Protein AF-A0A914CFG3-F1 (afdb_monomer)

pLDDT: mean 75.14, std 11.41, range [37.56, 88.69]

Organism: NCBI:txid290746

Foldseek 3Di:
DVVLVVVLVVVLVVLCCVQAVVLVVQCVVCVVVVPDDDSNVVSVVSNVVSVVVSVVVSVVSCCVSPPVVVVVVVVVVVVVVVVVVVVVVVVVVVVPPPDD

Sequence (100 aa):
MQSKVFVTVSIALFSMTIFYALPAILQLLVYYFHVDGWLATTAFMLIQYGAEFNGILNALIYLFKHQEFRESSKHLVLKLTRKVAHFNSNHKISNHVYVY

Solvent-accessible surface area (backbone atoms only — not comparable to full-atom values): 5473 Å² total; per-residue (Å²): 117,69,70,63,56,51,53,51,51,52,51,51,55,52,45,47,44,61,26,48,50,49,26,51,52,48,41,51,48,30,61,73,69,67,46,76,60,71,65,40,55,47,27,52,48,43,38,62,51,24,51,55,49,47,56,54,50,47,54,48,52,47,47,73,71,33,68,70,56,35,55,52,48,52,55,52,50,53,52,49,52,51,51,50,50,52,50,52,53,56,54,56,57,66,74,70,76,80,80,130

Radius of gyration: 22.67 Å; Cα contacts (8 Å, |Δi|>4): 42; chains: 1; bounding box: 60×51×43 Å

Structure (mmCIF, N/CA/C/O backbone):
data_AF-A0A914CFG3-F1
#
_entry.id   AF-A0A914CFG3-F1
#
loop_
_atom_site.group_PDB
_atom_site.id
_atom_site.type_symbol
_atom_site.label_atom_id
_atom_site.label_alt_id
_atom_site.label_comp_id
_atom_site.label_asym_id
_atom_site.label_entity_id
_atom_site.label_seq_id
_atom_site.pdbx_PDB_ins_code
_atom_site.Cartn_x
_atom_site.Cartn_y
_atom_site.Cartn_z
_atom_site.occupancy
_atom_site.B_iso_or_equiv
_atom_site.auth_seq_id
_atom_site.auth_comp_id
_atom_site.auth_asym_id
_atom_site.auth_atom_id
_atom_site.pdbx_PDB_model_num
ATOM 1 N N . MET A 1 1 ? -0.075 19.023 19.009 1.00 54.31 1 MET A N 1
ATOM 2 C CA . MET A 1 1 ? -0.882 18.294 17.994 1.00 54.31 1 MET A CA 1
ATOM 3 C C . MET A 1 1 ? -0.315 18.382 16.572 1.00 54.31 1 MET A C 1
ATOM 5 O O . MET A 1 1 ? -0.313 17.355 15.906 1.00 54.31 1 MET A O 1
ATOM 9 N N . GLN A 1 2 ? 0.230 19.521 16.117 1.00 59.88 2 GLN A N 1
ATOM 10 C CA . GLN A 1 2 ? 0.751 19.705 14.743 1.00 59.88 2 GLN A CA 1
ATOM 11 C C . GLN A 1 2 ? 1.833 18.693 14.300 1.00 59.88 2 GLN A C 1
ATOM 13 O O . GLN A 1 2 ? 1.808 18.230 13.164 1.00 59.88 2 GLN A O 1
ATOM 18 N N . SER A 1 3 ? 2.728 18.273 15.202 1.00 73.19 3 SER A N 1
ATOM 19 C CA . SER A 1 3 ? 3.817 17.335 14.872 1.00 73.19 3 SER A CA 1
ATOM 20 C C . SER A 1 3 ? 3.328 15.958 14.384 1.00 73.19 3 SER A C 1
ATOM 22 O O . SER A 1 3 ? 3.876 15.415 13.431 1.00 73.19 3 SER A O 1
ATOM 24 N N . LYS A 1 4 ? 2.253 15.397 14.960 1.00 71.94 4 LYS A N 1
ATOM 25 C CA . LYS A 1 4 ? 1.768 14.055 14.573 1.00 71.94 4 LYS A CA 1
ATOM 26 C C . LYS A 1 4 ? 1.161 14.040 13.169 1.00 71.94 4 LYS A C 1
ATOM 28 O O . LYS A 1 4 ? 1.409 13.102 12.419 1.00 71.94 4 LYS A O 1
ATOM 33 N N . VAL A 1 5 ? 0.414 15.089 12.819 1.00 75.50 5 VAL A N 1
ATOM 34 C CA . VAL A 1 5 ? -0.187 15.256 11.486 1.00 75.50 5 VAL A CA 1
ATOM 35 C C . VAL A 1 5 ? 0.905 15.427 10.436 1.00 75.50 5 VAL A C 1
ATOM 37 O O . VAL A 1 5 ? 0.883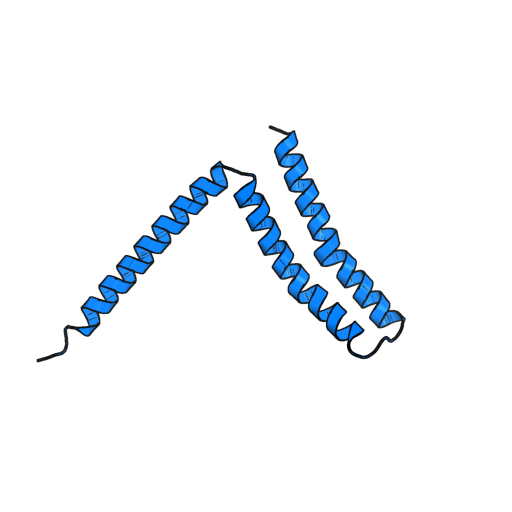 14.729 9.429 1.00 75.50 5 VAL A O 1
ATOM 40 N N . PHE A 1 6 ? 1.903 16.270 10.713 1.00 81.06 6 PHE A N 1
ATOM 41 C CA . PHE A 1 6 ? 3.042 16.471 9.820 1.00 81.06 6 PHE A CA 1
ATOM 42 C C . PHE A 1 6 ? 3.775 15.157 9.523 1.00 81.06 6 PHE A C 1
ATOM 44 O O . PHE A 1 6 ? 3.973 14.815 8.365 1.0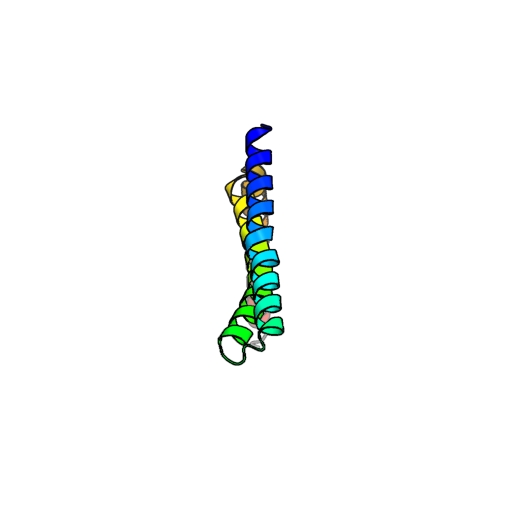0 81.06 6 PHE A O 1
ATOM 51 N N . VAL A 1 7 ? 4.092 14.356 10.548 1.00 80.25 7 VAL A N 1
ATOM 52 C CA . VAL A 1 7 ? 4.769 13.065 10.337 1.00 80.25 7 VAL A CA 1
ATOM 53 C C . VAL A 1 7 ? 3.884 12.086 9.552 1.00 80.25 7 VAL A C 1
ATOM 55 O O . VAL A 1 7 ? 4.399 11.323 8.742 1.00 80.25 7 VAL A O 1
ATOM 58 N N . THR A 1 8 ? 2.566 12.066 9.766 1.00 80.19 8 THR A N 1
ATOM 59 C CA . THR A 1 8 ? 1.652 11.219 8.974 1.00 80.19 8 THR A CA 1
ATOM 60 C C . THR A 1 8 ? 1.637 11.626 7.501 1.00 80.19 8 THR A C 1
ATOM 62 O O . THR A 1 8 ? 1.789 10.764 6.640 1.00 80.19 8 THR A O 1
ATOM 65 N N . VAL A 1 9 ? 1.525 12.925 7.212 1.00 81.19 9 VAL A N 1
ATOM 66 C CA . VAL A 1 9 ? 1.533 13.455 5.840 1.00 81.19 9 VAL A CA 1
ATOM 67 C C . VAL A 1 9 ? 2.873 13.185 5.158 1.00 81.19 9 VAL A C 1
ATOM 69 O O . VAL A 1 9 ? 2.890 12.706 4.030 1.00 81.19 9 VAL A O 1
ATOM 72 N N . SER A 1 10 ? 3.996 13.396 5.848 1.00 83.19 10 SER A N 1
ATOM 73 C CA . SER A 1 10 ? 5.326 13.128 5.293 1.00 83.19 10 SER A CA 1
ATOM 74 C C . SER A 1 10 ? 5.538 11.651 4.958 1.00 83.19 10 SER A C 1
ATOM 76 O O . SER A 1 10 ? 6.108 11.347 3.916 1.00 83.19 10 SER A O 1
ATOM 78 N N . ILE A 1 11 ? 5.050 10.725 5.793 1.00 83.38 11 ILE A N 1
ATOM 79 C CA . ILE A 1 11 ? 5.128 9.286 5.493 1.00 83.38 11 ILE A CA 1
ATOM 80 C C . ILE A 1 11 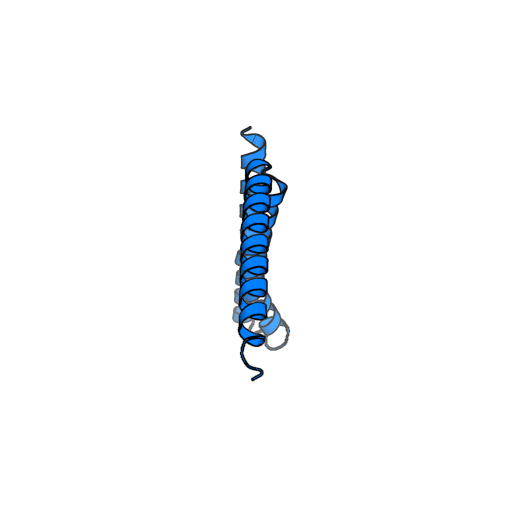? 4.249 8.936 4.285 1.00 83.38 11 ILE A C 1
ATOM 82 O O . ILE A 1 11 ? 4.700 8.184 3.426 1.00 83.38 11 ILE A O 1
ATOM 86 N N . ALA A 1 12 ? 3.039 9.496 4.187 1.00 80.31 12 ALA A N 1
ATOM 87 C CA . ALA A 1 12 ? 2.139 9.253 3.057 1.00 80.31 12 ALA A CA 1
ATOM 88 C C . ALA A 1 12 ? 2.694 9.806 1.729 1.00 80.31 12 ALA A C 1
ATOM 90 O O . ALA A 1 12 ? 2.576 9.177 0.679 1.00 80.31 12 ALA A O 1
ATOM 91 N N . LEU A 1 13 ? 3.337 10.977 1.767 1.00 81.94 13 LEU A N 1
ATOM 92 C CA . LEU A 1 13 ? 4.017 11.552 0.604 1.00 81.94 13 LEU A CA 1
ATOM 93 C C . LEU A 1 13 ? 5.254 10.734 0.218 1.00 81.94 13 LEU A C 1
ATOM 95 O O . LEU A 1 13 ? 5.485 10.479 -0.959 1.00 81.94 13 LEU A O 1
ATOM 99 N N . PHE A 1 14 ? 6.030 10.272 1.199 1.00 84.75 14 PHE A N 1
ATOM 100 C 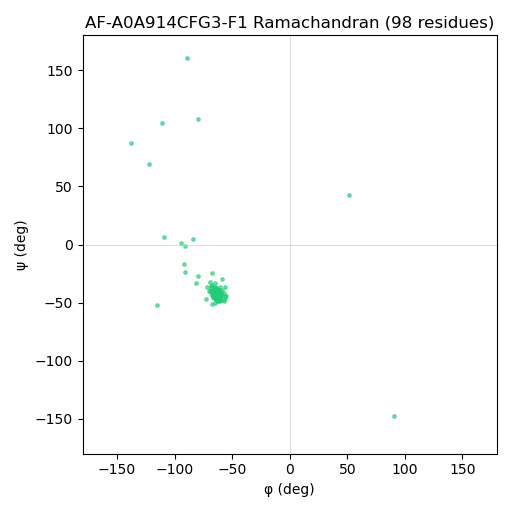CA . PHE A 1 14 ? 7.189 9.421 0.945 1.00 84.75 14 PHE A CA 1
ATOM 101 C C . PHE A 1 14 ? 6.790 8.064 0.347 1.00 84.75 14 PHE A C 1
ATOM 103 O O . PHE A 1 14 ? 7.419 7.602 -0.606 1.00 84.75 14 PHE A O 1
ATOM 110 N N . SER A 1 15 ? 5.711 7.446 0.840 1.00 82.00 15 SER A N 1
ATOM 111 C CA . SER A 1 15 ? 5.204 6.190 0.281 1.00 82.00 15 SER A CA 1
ATOM 112 C C . SER A 1 15 ? 4.681 6.373 -1.146 1.00 82.00 15 SER A C 1
ATOM 114 O O . SER A 1 15 ? 4.950 5.530 -1.996 1.00 82.00 15 SER A O 1
ATOM 116 N N . MET A 1 16 ? 4.024 7.498 -1.458 1.00 79.69 16 MET A N 1
ATOM 117 C CA . MET A 1 16 ? 3.638 7.845 -2.833 1.00 79.69 16 MET A CA 1
ATOM 118 C C . MET A 1 16 ? 4.838 7.842 -3.788 1.00 79.69 16 MET A C 1
ATOM 120 O O . MET A 1 16 ? 4.762 7.249 -4.862 1.00 79.69 16 MET A O 1
ATOM 124 N N . THR A 1 17 ? 5.968 8.422 -3.389 1.00 81.25 17 THR A N 1
ATOM 125 C CA . THR A 1 17 ? 7.184 8.424 -4.216 1.00 81.25 17 THR A CA 1
ATOM 126 C C . THR A 1 17 ? 7.717 7.009 -4.460 1.00 81.25 17 THR A C 1
ATOM 128 O O . THR A 1 17 ? 8.077 6.673 -5.588 1.00 81.25 17 THR A O 1
ATOM 131 N N . ILE A 1 18 ? 7.729 6.155 -3.434 1.00 82.81 18 ILE A N 1
ATOM 132 C CA . ILE A 1 18 ? 8.222 4.774 -3.554 1.00 82.81 18 ILE A CA 1
ATOM 133 C C . ILE A 1 18 ? 7.315 3.923 -4.442 1.00 82.81 18 ILE A C 1
ATOM 135 O O . ILE A 1 18 ? 7.815 3.151 -5.251 1.00 82.81 18 ILE A O 1
ATOM 139 N N . PHE A 1 19 ? 5.999 4.044 -4.291 1.00 81.69 19 PHE A N 1
ATOM 140 C CA . PHE A 1 19 ? 5.053 3.144 -4.950 1.00 81.69 19 PHE A CA 1
ATOM 141 C C . PHE A 1 19 ? 4.563 3.633 -6.316 1.00 81.69 19 PHE A C 1
ATOM 143 O O . PHE A 1 19 ? 4.056 2.823 -7.085 1.00 81.69 19 PHE A O 1
ATOM 150 N N . TYR A 1 20 ? 4.728 4.920 -6.639 1.00 77.88 20 TYR A N 1
ATOM 151 C CA . TYR A 1 20 ? 4.331 5.474 -7.938 1.00 77.88 20 TYR A CA 1
ATOM 152 C C . TYR A 1 20 ? 5.521 5.967 -8.760 1.00 77.88 20 TYR A C 1
ATOM 154 O O . TYR A 1 20 ? 5.677 5.563 -9.910 1.00 77.88 20 TYR A O 1
ATOM 162 N N . ALA A 1 21 ? 6.381 6.816 -8.188 1.00 80.88 21 ALA A N 1
ATOM 163 C CA . ALA A 1 21 ? 7.444 7.456 -8.963 1.00 80.88 21 ALA A CA 1
ATOM 164 C C . ALA A 1 21 ? 8.565 6.473 -9.329 1.00 80.88 21 ALA A C 1
ATOM 166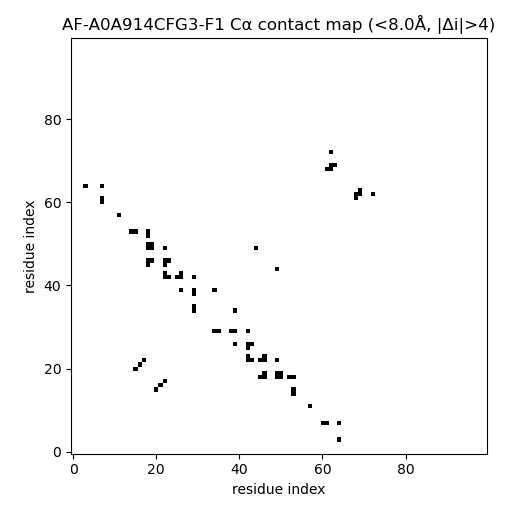 O O . ALA A 1 21 ? 8.962 6.412 -10.489 1.00 80.88 21 ALA A O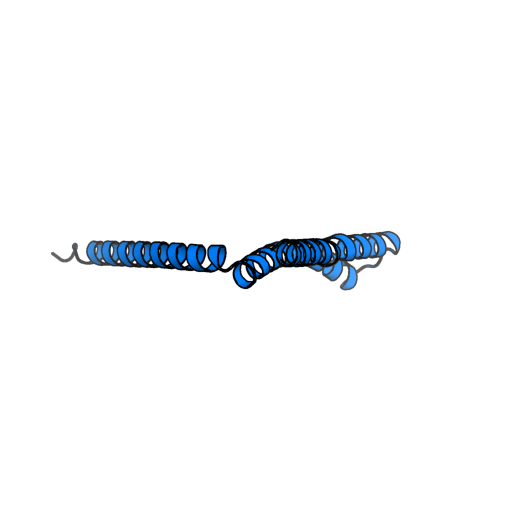 1
ATOM 167 N N . LEU A 1 22 ? 9.047 5.668 -8.374 1.00 79.88 22 LEU A N 1
ATOM 168 C CA . LEU A 1 22 ? 10.110 4.692 -8.644 1.00 79.88 22 LEU A CA 1
ATOM 169 C C . LEU A 1 22 ? 9.717 3.646 -9.707 1.00 79.88 22 LEU A C 1
ATOM 171 O O . LEU A 1 22 ? 10.491 3.452 -10.645 1.00 79.88 22 LEU A O 1
ATOM 175 N N . PRO A 1 23 ? 8.540 2.995 -9.623 1.00 83.81 23 PRO A N 1
ATOM 176 C CA . PRO A 1 23 ? 8.117 2.020 -10.624 1.00 83.81 23 PRO A CA 1
ATOM 177 C C . PRO A 1 23 ? 7.902 2.644 -12.008 1.00 83.81 23 PRO A C 1
ATOM 179 O O . PRO A 1 23 ? 8.295 2.046 -13.007 1.00 83.81 23 PRO A O 1
ATOM 182 N N . ALA A 1 24 ? 7.367 3.869 -12.081 1.00 81.31 24 ALA A N 1
ATOM 183 C CA . ALA A 1 24 ? 7.217 4.592 -13.345 1.00 81.31 24 ALA A CA 1
ATOM 184 C C . ALA A 1 24 ? 8.573 4.941 -13.983 1.00 81.31 24 ALA A C 1
ATOM 186 O O . ALA A 1 24 ? 8.752 4.766 -15.187 1.00 81.31 24 ALA A O 1
ATOM 187 N N . ILE A 1 25 ? 9.553 5.379 -13.182 1.00 83.94 25 ILE A N 1
ATOM 188 C CA . ILE A 1 25 ? 10.928 5.620 -13.649 1.00 83.94 25 ILE A CA 1
ATOM 189 C C . ILE A 1 25 ? 11.555 4.313 -14.145 1.00 83.94 25 ILE A C 1
ATOM 191 O O . ILE A 1 25 ? 12.170 4.293 -15.209 1.00 83.94 25 ILE A O 1
ATOM 195 N N . LEU A 1 26 ? 11.370 3.211 -13.413 1.00 83.88 26 LEU A N 1
ATOM 196 C CA . LEU A 1 26 ? 11.868 1.898 -13.818 1.00 83.88 26 LEU A CA 1
ATOM 197 C C . LEU A 1 26 ? 11.249 1.445 -15.147 1.00 83.88 26 LEU A C 1
ATOM 199 O O . LEU A 1 26 ? 11.971 0.966 -16.015 1.00 83.88 26 LEU A O 1
ATOM 203 N N . GLN A 1 27 ? 9.945 1.643 -15.345 1.00 82.00 27 GLN A N 1
ATOM 204 C CA . GLN A 1 27 ? 9.276 1.330 -16.609 1.00 82.00 27 GLN A CA 1
ATOM 205 C C . GLN A 1 27 ? 9.783 2.204 -17.763 1.00 82.00 27 GLN A C 1
ATOM 207 O O . GLN A 1 27 ? 10.012 1.692 -18.856 1.00 82.00 27 GLN A O 1
ATOM 212 N N . LEU A 1 28 ? 10.004 3.501 -17.525 1.00 83.62 28 LEU A N 1
ATOM 213 C CA . LEU A 1 28 ? 10.611 4.413 -18.500 1.00 83.62 28 LEU A CA 1
ATOM 214 C C . LEU A 1 28 ? 12.011 3.950 -18.913 1.00 83.62 28 LEU A C 1
ATOM 216 O O . LEU A 1 28 ? 12.330 3.966 -20.098 1.00 83.62 28 LEU A O 1
ATOM 220 N N . LEU A 1 29 ? 12.828 3.504 -17.956 1.00 83.81 29 LEU A N 1
ATOM 221 C CA . LEU A 1 29 ? 14.158 2.960 -18.229 1.00 83.81 29 LEU A CA 1
ATOM 222 C C . LEU A 1 29 ? 14.079 1.646 -19.011 1.00 83.81 29 LEU A C 1
ATOM 224 O O . LEU A 1 29 ? 14.792 1.493 -19.997 1.00 83.81 29 LEU A O 1
ATOM 228 N N . VAL A 1 30 ? 13.191 0.727 -18.624 1.00 86.12 30 VAL A N 1
ATOM 229 C CA . VAL A 1 30 ? 12.944 -0.524 -19.361 1.00 86.12 30 VAL A CA 1
ATOM 230 C C . VAL A 1 30 ? 12.560 -0.229 -20.812 1.00 86.12 30 VAL A C 1
ATOM 232 O O . VAL A 1 30 ? 13.136 -0.821 -21.722 1.00 86.12 30 VAL A O 1
ATOM 235 N N . TYR A 1 31 ? 11.639 0.714 -21.032 1.00 80.94 31 TYR A N 1
ATOM 236 C CA . TYR A 1 31 ? 11.213 1.131 -22.368 1.00 80.94 31 TYR A CA 1
ATOM 237 C C . TYR A 1 31 ? 12.362 1.764 -23.162 1.00 80.94 31 TYR A C 1
ATOM 239 O O . TYR A 1 31 ? 12.620 1.379 -24.298 1.00 80.94 31 TYR A O 1
ATOM 247 N N . TYR A 1 32 ? 13.091 2.706 -22.557 1.00 85.31 32 TYR A N 1
ATOM 248 C CA . TYR A 1 32 ? 14.187 3.415 -23.217 1.00 85.31 32 TYR A CA 1
ATOM 249 C C . TYR A 1 32 ? 15.317 2.466 -23.637 1.00 85.31 32 TYR A C 1
ATOM 251 O O . TYR A 1 32 ? 15.782 2.508 -24.775 1.00 85.31 32 TYR A O 1
ATOM 259 N N . PHE A 1 33 ? 15.722 1.560 -22.746 1.00 88.69 33 PHE A N 1
ATOM 260 C CA . PHE A 1 33 ? 16.801 0.603 -22.996 1.00 88.69 33 PHE A CA 1
ATOM 261 C C . PHE A 1 33 ? 16.352 -0.666 -23.733 1.00 88.69 33 PHE A C 1
ATOM 263 O O . PHE A 1 33 ? 17.180 -1.552 -23.929 1.00 88.69 33 PHE A O 1
ATOM 270 N N . HIS A 1 34 ? 15.082 -0.752 -24.155 1.00 81.06 34 HIS A N 1
ATOM 271 C CA . HIS A 1 34 ? 14.516 -1.916 -24.851 1.00 81.06 34 HIS A CA 1
ATOM 272 C C . HIS A 1 34 ? 14.795 -3.224 -24.091 1.00 81.06 34 HIS A C 1
ATOM 274 O O . HIS A 1 34 ? 15.211 -4.232 -24.662 1.00 81.06 34 HIS A O 1
ATOM 280 N N . VAL A 1 35 ? 14.639 -3.182 -22.763 1.00 78.56 35 VAL A N 1
ATOM 281 C CA . VAL A 1 35 ? 14.910 -4.341 -21.912 1.00 78.56 35 VAL A CA 1
ATOM 282 C C . VAL A 1 35 ? 13.724 -5.291 -21.982 1.00 78.56 35 VAL A C 1
ATOM 284 O O . VAL A 1 35 ? 12.680 -5.025 -21.394 1.00 78.56 35 VAL A O 1
ATOM 287 N N . ASP A 1 36 ? 13.908 -6.419 -22.654 1.00 78.12 36 ASP A N 1
ATOM 288 C CA . ASP A 1 36 ? 12.898 -7.469 -22.737 1.00 78.12 36 ASP A CA 1
ATOM 289 C C . ASP A 1 36 ? 13.010 -8.492 -21.594 1.00 78.12 36 ASP A C 1
ATOM 291 O O . ASP A 1 36 ? 14.043 -8.656 -20.936 1.00 78.12 36 ASP A O 1
ATOM 295 N N . GLY A 1 37 ? 11.920 -9.226 -21.362 1.00 78.31 37 GLY A N 1
ATOM 296 C CA . GLY A 1 37 ? 11.881 -10.355 -20.433 1.00 78.31 37 GLY A CA 1
ATOM 297 C C . GLY A 1 37 ? 11.482 -9.987 -19.001 1.00 78.31 37 GLY A C 1
ATOM 298 O O . GLY A 1 37 ? 10.653 -9.111 -18.761 1.00 78.31 37 GLY A O 1
ATOM 299 N N . TRP A 1 38 ? 12.031 -10.713 -18.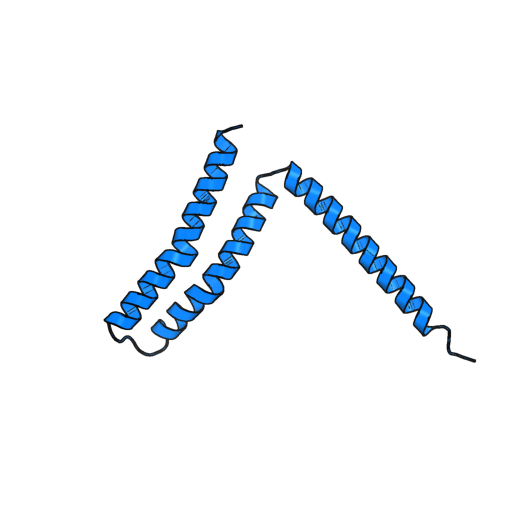022 1.00 78.88 38 TRP A N 1
ATOM 300 C CA . TRP A 1 38 ? 11.560 -10.699 -16.628 1.00 78.88 38 TRP A CA 1
ATOM 301 C C . TRP A 1 38 ? 11.606 -9.314 -15.962 1.00 78.88 38 TRP A C 1
ATOM 303 O O . TRP A 1 38 ? 10.770 -9.022 -15.105 1.00 78.88 38 TRP A O 1
ATOM 313 N N . LEU A 1 39 ? 12.543 -8.449 -16.367 1.00 77.81 39 LEU A N 1
ATOM 314 C CA . LEU A 1 39 ? 12.695 -7.106 -15.806 1.00 77.81 39 LEU A CA 1
ATOM 315 C C . LEU A 1 39 ? 11.533 -6.185 -16.209 1.00 77.81 39 LEU A C 1
ATOM 317 O O . LEU A 1 39 ? 11.016 -5.453 -15.366 1.00 77.81 39 LEU A O 1
ATOM 321 N N . ALA A 1 40 ? 11.067 -6.277 -17.459 1.00 77.50 40 ALA A N 1
ATOM 322 C CA . ALA A 1 40 ? 9.912 -5.524 -17.942 1.00 77.50 40 ALA A CA 1
ATOM 323 C C . ALA A 1 40 ? 8.619 -5.961 -17.250 1.00 77.50 40 ALA A C 1
ATOM 325 O O . ALA A 1 40 ? 7.848 -5.128 -16.769 1.00 77.50 40 ALA A O 1
ATOM 326 N N . THR A 1 41 ? 8.422 -7.275 -17.116 1.00 79.25 41 THR A N 1
ATOM 327 C CA . THR A 1 41 ? 7.278 -7.843 -16.392 1.00 79.25 41 THR A CA 1
ATOM 328 C C . THR A 1 41 ? 7.277 -7.411 -14.927 1.00 79.25 41 THR A C 1
ATOM 330 O O . THR A 1 41 ? 6.239 -7.027 -14.392 1.00 79.25 41 THR A O 1
ATOM 333 N N . THR A 1 42 ? 8.447 -7.413 -14.283 1.00 79.00 42 THR A N 1
ATOM 334 C CA . THR A 1 42 ? 8.583 -7.001 -12.880 1.00 79.00 42 THR A CA 1
ATOM 335 C C . THR A 1 42 ? 8.297 -5.512 -12.702 1.00 79.00 42 THR A C 1
ATOM 337 O O . THR A 1 42 ? 7.595 -5.145 -11.762 1.00 79.00 42 THR A O 1
ATOM 340 N N . ALA A 1 43 ? 8.764 -4.656 -13.616 1.00 78.56 43 ALA A N 1
ATOM 341 C CA . ALA A 1 43 ? 8.459 -3.226 -13.595 1.00 78.56 43 ALA A CA 1
ATOM 342 C C . ALA A 1 43 ? 6.950 -2.958 -13.731 1.00 78.56 43 ALA A C 1
ATOM 344 O O . ALA A 1 43 ? 6.396 -2.158 -12.978 1.00 78.56 43 ALA A O 1
ATOM 345 N N . PHE A 1 44 ? 6.266 -3.676 -14.628 1.00 77.75 44 PHE A N 1
ATOM 346 C CA . PHE A 1 44 ? 4.817 -3.562 -14.801 1.00 77.75 44 PHE A CA 1
ATOM 347 C C . PHE A 1 44 ? 4.043 -4.026 -13.555 1.00 77.75 44 PHE A C 1
ATOM 349 O O . PHE A 1 44 ? 3.159 -3.320 -13.069 1.00 77.75 44 PHE A O 1
ATOM 356 N N . MET A 1 45 ? 4.419 -5.175 -12.983 1.00 79.94 45 MET A N 1
ATOM 357 C CA . MET A 1 45 ? 3.816 -5.685 -11.746 1.00 79.94 45 MET A CA 1
ATOM 358 C C . MET A 1 45 ? 4.045 -4.737 -10.561 1.00 79.94 45 MET A C 1
ATOM 360 O O . MET A 1 45 ? 3.128 -4.502 -9.778 1.00 79.94 45 MET A O 1
ATOM 364 N N . LEU A 1 46 ? 5.239 -4.150 -10.440 1.00 79.94 46 LEU A N 1
ATOM 365 C CA . LEU A 1 46 ? 5.558 -3.173 -9.395 1.00 79.94 46 LEU A CA 1
ATOM 366 C C . LEU A 1 46 ? 4.671 -1.927 -9.466 1.00 79.94 46 LEU A C 1
ATOM 368 O O . LEU A 1 46 ? 4.291 -1.410 -8.421 1.00 79.94 46 LEU A O 1
ATOM 372 N N . ILE A 1 47 ? 4.309 -1.465 -10.665 1.00 80.00 47 ILE A N 1
ATOM 373 C CA . ILE A 1 47 ? 3.370 -0.346 -10.832 1.00 80.00 47 ILE A CA 1
ATOM 374 C C . ILE A 1 47 ? 1.969 -0.754 -10.382 1.00 80.00 47 ILE A C 1
ATOM 376 O O . ILE A 1 47 ? 1.348 -0.057 -9.578 1.00 80.00 47 ILE A O 1
ATOM 380 N N . GLN A 1 48 ? 1.478 -1.885 -10.890 1.00 75.62 48 GLN A N 1
ATOM 381 C CA . GLN A 1 48 ? 0.106 -2.321 -10.652 1.00 75.62 48 GLN A CA 1
ATOM 382 C C . GLN A 1 48 ? -0.134 -2.636 -9.168 1.00 75.62 48 GLN A C 1
ATOM 384 O O . GLN A 1 48 ? -1.050 -2.089 -8.558 1.00 75.62 48 GLN A O 1
ATOM 389 N N . TYR A 1 49 ? 0.737 -3.441 -8.555 1.00 81.75 49 TYR A N 1
ATOM 390 C CA . TYR A 1 49 ? 0.613 -3.809 -7.144 1.00 81.75 49 TYR A CA 1
ATOM 391 C C . TYR A 1 49 ? 1.115 -2.721 -6.192 1.00 81.75 49 TYR A C 1
ATOM 393 O O . TYR A 1 49 ? 0.630 -2.625 -5.065 1.00 81.75 49 TYR A O 1
ATOM 401 N N . GLY A 1 50 ? 2.058 -1.876 -6.620 1.00 81.00 50 GLY A N 1
ATOM 402 C CA . GLY A 1 50 ? 2.562 -0.772 -5.804 1.00 81.00 50 GLY A CA 1
ATOM 403 C C . GLY A 1 50 ? 1.466 0.235 -5.458 1.00 81.00 50 GLY A C 1
ATOM 404 O O . GLY A 1 50 ? 1.340 0.635 -4.298 1.00 81.00 50 GLY A O 1
ATOM 405 N N . ALA A 1 51 ? 0.619 0.583 -6.430 1.00 73.00 51 ALA A N 1
ATOM 406 C CA . ALA A 1 51 ? -0.515 1.481 -6.229 1.00 73.00 51 ALA A CA 1
ATOM 407 C C . ALA A 1 51 ? -1.513 0.943 -5.187 1.00 73.00 51 ALA A C 1
ATOM 409 O O . ALA A 1 51 ? -1.889 1.649 -4.245 1.00 73.00 51 ALA A O 1
ATOM 410 N N . GLU A 1 52 ? -1.892 -0.330 -5.321 1.00 79.62 52 GLU A N 1
ATOM 411 C CA . GLU A 1 52 ? -2.801 -1.014 -4.396 1.00 79.62 52 GLU A CA 1
ATOM 412 C C . GLU A 1 52 ? -2.203 -1.097 -2.985 1.00 79.62 52 GLU A C 1
ATOM 414 O O . GLU A 1 52 ? -2.860 -0.757 -1.993 1.00 79.62 52 GLU A O 1
ATOM 419 N N . PHE A 1 53 ? -0.923 -1.465 -2.888 1.00 80.56 53 PHE A N 1
ATOM 420 C CA . PHE A 1 53 ? -0.224 -1.586 -1.614 1.00 80.56 53 PHE A CA 1
ATOM 421 C C . PHE A 1 53 ? -0.098 -0.238 -0.895 1.00 80.56 53 PHE A C 1
ATOM 423 O O . PHE A 1 53 ? -0.266 -0.172 0.322 1.00 80.56 53 PHE A O 1
ATOM 430 N N . ASN A 1 54 ? 0.125 0.861 -1.624 1.00 80.12 54 ASN A N 1
ATOM 431 C CA . ASN A 1 54 ? 0.191 2.199 -1.035 1.00 80.12 54 ASN A CA 1
ATOM 432 C C . ASN A 1 54 ? -1.156 2.652 -0.446 1.00 80.12 54 ASN A C 1
ATOM 434 O O . ASN A 1 54 ? -1.197 3.281 0.613 1.00 80.12 54 ASN A O 1
ATOM 438 N N . GLY A 1 55 ? -2.269 2.305 -1.099 1.00 78.12 55 GLY A N 1
ATOM 439 C CA . GLY A 1 55 ? -3.609 2.555 -0.565 1.00 78.12 55 GLY A CA 1
ATOM 440 C C . GLY A 1 55 ? -3.832 1.845 0.773 1.00 78.12 55 GLY A C 1
ATOM 441 O O . GLY A 1 55 ? -4.253 2.466 1.753 1.00 78.12 55 GLY A O 1
ATOM 442 N N . ILE A 1 56 ? -3.466 0.562 0.838 1.00 82.69 56 ILE A N 1
ATOM 443 C CA . ILE A 1 56 ? -3.550 -0.250 2.060 1.00 82.69 56 ILE A CA 1
ATOM 444 C C . ILE A 1 56 ? -2.624 0.308 3.147 1.00 82.69 56 ILE A C 1
ATOM 446 O O . ILE A 1 56 ? -3.044 0.482 4.293 1.00 82.69 56 ILE A O 1
ATOM 450 N N . LEU A 1 57 ? -1.379 0.635 2.797 1.00 80.75 57 LEU A N 1
ATOM 451 C CA . LEU A 1 57 ? -0.392 1.171 3.728 1.00 80.75 57 LEU A CA 1
ATOM 452 C C . LEU A 1 57 ? -0.867 2.485 4.355 1.00 80.75 57 LEU A C 1
ATOM 454 O O . LEU A 1 57 ? -0.776 2.646 5.571 1.00 80.75 57 LEU A O 1
ATOM 458 N N . ASN A 1 58 ? -1.432 3.395 3.561 1.00 80.50 58 ASN A N 1
ATOM 459 C CA . ASN A 1 58 ? -1.998 4.637 4.079 1.00 80.50 58 ASN A CA 1
ATOM 460 C C . ASN A 1 58 ? -3.151 4.368 5.051 1.00 80.50 58 ASN A C 1
ATOM 462 O O . ASN A 1 58 ? -3.146 4.909 6.158 1.00 80.50 58 ASN A O 1
ATOM 466 N N . ALA A 1 59 ? -4.089 3.480 4.710 1.00 78.25 59 ALA A N 1
ATOM 467 C CA . ALA A 1 59 ? -5.171 3.105 5.622 1.00 78.25 59 ALA A CA 1
ATOM 468 C C . ALA A 1 59 ? -4.639 2.549 6.959 1.00 78.25 59 ALA A C 1
ATOM 470 O O . ALA A 1 59 ? -5.127 2.927 8.029 1.00 78.25 59 ALA A O 1
ATOM 471 N N . LEU A 1 60 ? -3.591 1.718 6.918 1.00 80.81 60 LEU A N 1
ATOM 472 C CA . LEU A 1 60 ? -2.925 1.197 8.114 1.00 80.81 60 LEU A CA 1
ATOM 473 C C . LEU A 1 60 ? -2.236 2.305 8.920 1.00 80.81 60 LEU A C 1
ATOM 475 O O . LEU A 1 60 ? -2.414 2.367 10.136 1.00 80.81 60 LEU A O 1
ATOM 479 N N . ILE A 1 61 ? -1.496 3.211 8.276 1.00 82.44 61 ILE A N 1
ATOM 480 C CA . ILE A 1 61 ? -0.846 4.348 8.947 1.00 82.44 61 ILE A CA 1
ATOM 481 C C . ILE A 1 61 ? -1.886 5.181 9.703 1.00 82.44 61 ILE A C 1
ATOM 483 O O . ILE A 1 61 ? -1.666 5.527 10.868 1.00 82.44 61 ILE A O 1
ATOM 487 N N . TYR A 1 62 ? -3.035 5.458 9.082 1.00 78.56 62 TYR A N 1
ATOM 488 C CA . TYR A 1 62 ? -4.128 6.183 9.726 1.00 78.56 62 TYR A CA 1
ATOM 489 C C . TYR A 1 62 ? -4.709 5.413 10.917 1.00 78.56 62 TYR A C 1
ATOM 491 O O . TYR A 1 62 ? -4.827 5.976 12.009 1.00 78.56 62 TYR A O 1
ATOM 499 N N . LEU A 1 63 ? -4.988 4.118 10.750 1.00 80.12 63 LEU A N 1
ATOM 500 C CA . LEU A 1 63 ? -5.495 3.249 11.814 1.00 80.12 63 LEU A CA 1
ATOM 501 C C . LEU A 1 63 ? -4.538 3.174 13.019 1.00 80.12 63 LEU A C 1
ATOM 503 O O . LEU A 1 63 ? -4.970 3.171 14.178 1.00 80.12 63 LEU A O 1
ATOM 507 N N . PHE A 1 64 ? -3.226 3.134 12.770 1.00 76.94 64 PHE A N 1
ATOM 508 C CA . PHE A 1 64 ? -2.223 3.045 13.827 1.00 76.94 64 PHE A CA 1
ATOM 509 C C . PHE A 1 64 ? -1.907 4.395 14.479 1.00 76.94 64 PHE A C 1
ATOM 511 O O . PHE A 1 64 ? -1.662 4.432 15.685 1.00 76.94 64 PHE A O 1
ATOM 518 N N . LYS A 1 65 ? -1.945 5.513 13.752 1.00 75.94 65 LYS A N 1
ATOM 519 C CA . LYS A 1 65 ? -1.574 6.819 14.320 1.00 75.94 65 LYS A CA 1
ATOM 520 C C . LYS A 1 65 ? -2.728 7.606 14.934 1.00 75.94 65 LYS A C 1
ATOM 522 O O . LYS A 1 65 ? -2.472 8.431 15.813 1.00 75.94 65 LYS A O 1
ATOM 527 N N . HIS A 1 66 ? -3.970 7.356 14.520 1.00 76.12 66 HIS A N 1
ATOM 528 C CA . HIS A 1 66 ? -5.131 8.121 14.975 1.00 76.12 66 HIS A CA 1
ATOM 529 C C . HIS A 1 66 ? -6.047 7.269 15.859 1.00 76.12 66 HIS A C 1
ATOM 531 O O . HIS A 1 66 ? -6.798 6.422 15.381 1.00 76.12 66 HIS A O 1
ATOM 537 N N . GLN A 1 67 ? -5.992 7.514 17.171 1.00 77.06 67 GLN A N 1
ATOM 538 C CA . GLN A 1 67 ? -6.760 6.764 18.171 1.00 77.06 67 GLN A CA 1
ATOM 539 C C . GLN A 1 67 ? -8.278 6.876 17.948 1.00 77.06 67 GLN A C 1
ATOM 541 O O . GLN A 1 67 ? -8.973 5.867 18.000 1.00 77.06 67 GLN A O 1
ATOM 546 N N . GLU A 1 68 ? -8.780 8.064 17.603 1.00 77.06 68 GLU A N 1
ATOM 547 C CA . GLU A 1 68 ? -10.199 8.292 17.278 1.00 77.06 68 GLU A CA 1
ATOM 548 C C . GLU A 1 68 ? -10.664 7.469 16.069 1.00 77.06 68 GLU A C 1
ATOM 550 O O . GLU A 1 68 ? -11.737 6.859 16.085 1.00 77.06 68 GLU A O 1
ATOM 555 N N . PHE A 1 69 ? -9.824 7.395 15.032 1.00 75.00 69 PHE A N 1
ATOM 556 C CA . PHE A 1 69 ? -10.101 6.606 13.834 1.00 75.00 69 PHE A CA 1
ATOM 557 C C . PHE A 1 69 ? -10.082 5.106 14.142 1.00 75.00 69 PHE A C 1
ATOM 559 O O . PHE A 1 69 ? -10.913 4.349 13.638 1.00 75.00 69 PHE A O 1
ATOM 566 N N . ARG A 1 70 ? -9.176 4.671 15.025 1.00 77.00 70 ARG A N 1
ATOM 567 C CA . ARG A 1 70 ? -9.085 3.283 15.484 1.00 77.00 70 ARG A CA 1
ATOM 568 C C . ARG A 1 70 ? -10.324 2.850 16.264 1.00 77.00 70 ARG A C 1
ATOM 570 O O . ARG A 1 70 ? -10.872 1.789 15.975 1.00 77.00 70 ARG A O 1
ATOM 577 N N . GLU A 1 71 ? -10.781 3.657 17.217 1.00 81.44 71 GLU A N 1
ATOM 578 C CA . GLU A 1 71 ? -11.989 3.352 17.994 1.00 81.44 71 GLU A CA 1
ATOM 579 C C . GLU A 1 71 ? -13.246 3.374 17.113 1.00 81.44 71 GLU A C 1
ATOM 581 O O . GLU A 1 71 ? -14.053 2.443 17.156 1.00 81.44 71 GLU A O 1
ATOM 586 N N . SER A 1 72 ? -13.358 4.352 16.209 1.00 78.62 72 SER A N 1
ATOM 587 C CA . SER A 1 72 ? -14.448 4.403 15.224 1.00 78.62 72 SER A CA 1
ATOM 588 C C . SER A 1 72 ? -14.469 3.163 14.322 1.00 78.62 72 SER A C 1
ATOM 590 O O . SER A 1 72 ? -15.525 2.566 14.101 1.00 78.62 72 SER A O 1
ATOM 592 N N . SER A 1 73 ? -13.297 2.716 13.861 1.00 78.50 73 SER A N 1
ATOM 593 C CA . SER A 1 73 ? -13.157 1.516 13.029 1.00 78.50 73 SER A CA 1
ATOM 594 C C . SER A 1 73 ? -13.554 0.246 13.784 1.00 78.50 73 SER A C 1
ATOM 596 O O . SER A 1 73 ? -14.279 -0.583 13.238 1.00 78.50 73 SER A O 1
ATOM 598 N N . LYS A 1 74 ? -13.168 0.100 15.061 1.00 81.31 74 LYS A N 1
ATOM 599 C CA . LYS A 1 74 ? -13.600 -1.030 15.907 1.00 81.31 74 LYS A CA 1
ATOM 600 C C . LYS A 1 74 ? -15.120 -1.085 16.050 1.00 81.31 74 LYS A C 1
ATOM 602 O O . LYS A 1 74 ? -15.710 -2.155 15.907 1.00 81.31 74 LYS A O 1
ATOM 607 N N . HIS A 1 75 ? -15.767 0.054 16.296 1.00 79.19 75 HIS A N 1
ATOM 608 C CA . HIS A 1 75 ? -17.227 0.120 16.382 1.00 79.19 75 HIS A CA 1
ATOM 609 C C . HIS A 1 75 ? -17.906 -0.264 15.065 1.00 79.19 75 HIS A C 1
ATOM 611 O O . HIS A 1 75 ? -18.926 -0.959 15.074 1.00 79.19 75 HIS A O 1
ATOM 617 N N . LEU A 1 76 ? -17.339 0.163 13.937 1.00 81.12 76 LEU A N 1
ATOM 618 C CA . LEU A 1 76 ? -17.857 -0.138 12.607 1.00 81.12 76 LEU A CA 1
ATOM 619 C C . LEU A 1 76 ? -17.711 -1.633 12.279 1.00 81.12 76 LEU A C 1
ATOM 621 O O . LEU A 1 76 ? -18.682 -2.256 11.850 1.00 81.12 76 LEU A O 1
ATOM 625 N N . VAL A 1 77 ? -16.558 -2.232 12.597 1.00 81.56 77 VAL A N 1
ATOM 626 C CA . VAL A 1 77 ? -16.323 -3.681 12.485 1.00 81.56 77 VAL A CA 1
ATOM 627 C C . VAL A 1 77 ? -17.294 -4.461 13.370 1.00 81.56 77 VAL A C 1
ATOM 629 O O . VAL A 1 77 ? -17.954 -5.369 12.882 1.00 81.56 77 VAL A O 1
ATOM 632 N N . LEU A 1 78 ? -17.482 -4.081 14.638 1.00 82.31 78 LEU A N 1
ATOM 633 C CA . LEU A 1 78 ? -18.440 -4.749 15.530 1.00 82.31 78 LEU A CA 1
ATOM 634 C C . LEU A 1 78 ? -19.882 -4.677 15.007 1.00 82.31 78 LEU A C 1
ATOM 636 O O . LEU A 1 78 ? -20.615 -5.665 15.088 1.00 82.31 78 LEU A O 1
ATOM 640 N N . LYS A 1 79 ? -20.300 -3.530 14.455 1.00 82.25 79 LYS A N 1
ATOM 641 C CA . LYS A 1 79 ? -21.620 -3.389 13.823 1.00 82.25 79 LYS A CA 1
ATOM 642 C C . LYS A 1 79 ? -21.752 -4.289 12.596 1.00 82.25 79 LYS A C 1
ATOM 644 O O . LYS A 1 79 ? -22.775 -4.959 12.471 1.00 82.25 79 LYS A O 1
ATOM 649 N N . LEU A 1 80 ? -20.739 -4.338 11.729 1.00 79.88 80 LEU A N 1
ATOM 650 C CA . LEU A 1 80 ? -20.718 -5.218 10.558 1.00 79.88 80 LEU A CA 1
ATOM 651 C C . LEU A 1 80 ? -20.770 -6.693 10.965 1.00 79.88 80 LEU A C 1
ATOM 653 O O . LEU A 1 80 ? -21.635 -7.413 10.476 1.00 79.88 80 LEU A O 1
ATOM 657 N N . THR A 1 81 ? -19.941 -7.129 11.915 1.00 77.94 81 THR A N 1
ATOM 658 C CA . THR A 1 81 ? -19.918 -8.517 12.400 1.00 77.94 81 THR A CA 1
ATOM 659 C C . THR A 1 81 ? -21.255 -8.923 13.013 1.00 77.94 81 THR A C 1
ATOM 661 O O . THR A 1 81 ? -21.746 -10.013 12.733 1.00 77.94 81 THR A O 1
ATOM 664 N N . ARG A 1 82 ? -21.905 -8.041 13.788 1.00 78.38 82 ARG A N 1
ATOM 665 C CA . ARG A 1 82 ? -23.263 -8.293 14.302 1.00 78.38 82 ARG A CA 1
ATOM 666 C C . ARG A 1 82 ? -24.293 -8.398 13.180 1.00 78.38 82 ARG A C 1
ATOM 668 O O . ARG A 1 82 ? -25.146 -9.275 13.236 1.00 78.38 82 ARG A O 1
ATOM 675 N N . LYS A 1 83 ? -24.207 -7.547 12.152 1.00 75.12 83 LYS A N 1
ATOM 676 C CA . LYS A 1 83 ? -25.102 -7.600 10.985 1.00 75.12 83 LYS A CA 1
ATOM 677 C C . LYS A 1 83 ? -24.914 -8.888 10.183 1.00 75.12 83 LYS A C 1
ATOM 679 O O . LYS A 1 83 ? -25.900 -9.493 9.787 1.00 75.12 83 LYS A O 1
ATOM 684 N N . VAL A 1 84 ? -23.671 -9.331 9.993 1.00 74.00 84 VAL A N 1
ATOM 685 C CA . VAL A 1 84 ? -23.337 -10.597 9.323 1.00 74.00 84 VAL A CA 1
ATOM 686 C C . VAL A 1 84 ? -23.814 -11.791 10.147 1.00 74.00 84 VAL A C 1
ATOM 688 O O . VAL A 1 84 ? -24.434 -12.694 9.597 1.00 74.00 84 VAL A O 1
ATOM 691 N N . ALA A 1 85 ? -23.602 -11.785 11.465 1.00 70.94 85 ALA A N 1
ATOM 692 C CA . ALA A 1 85 ? -24.109 -12.829 12.353 1.00 70.94 85 ALA A CA 1
ATOM 693 C C . ALA A 1 85 ? -25.645 -12.902 12.329 1.00 70.94 85 ALA A C 1
ATOM 695 O O . ALA A 1 85 ? -26.195 -13.994 12.219 1.00 70.94 85 ALA A O 1
ATOM 696 N N . HIS A 1 86 ? -26.325 -11.750 12.344 1.00 69.75 86 HIS A N 1
ATOM 697 C CA . HIS A 1 86 ? -27.782 -11.659 12.227 1.00 69.75 86 HIS A CA 1
ATOM 698 C C . HIS A 1 86 ? -28.289 -12.117 10.849 1.00 69.75 86 HIS A C 1
ATOM 700 O O . HIS A 1 86 ? -29.332 -12.762 10.738 1.00 69.75 86 HIS A O 1
ATOM 706 N N . PHE A 1 87 ? -27.564 -11.796 9.779 1.00 68.81 87 PHE A N 1
ATOM 707 C CA . PHE A 1 87 ? -27.890 -12.275 8.440 1.00 68.81 87 PHE A CA 1
ATOM 708 C C . PHE A 1 87 ? -27.757 -13.800 8.370 1.00 68.81 87 PHE A C 1
ATOM 710 O O . PHE A 1 87 ? -28.663 -14.479 7.898 1.00 68.81 87 PHE A O 1
ATOM 717 N N . ASN A 1 88 ? -26.676 -14.348 8.928 1.00 65.81 88 ASN A N 1
ATOM 718 C CA . ASN A 1 88 ? -26.405 -15.782 8.934 1.00 65.81 88 ASN A CA 1
ATOM 719 C C . ASN A 1 88 ? -27.394 -16.569 9.817 1.00 65.81 88 ASN A C 1
ATOM 721 O O . ASN A 1 88 ? -27.803 -17.670 9.456 1.00 65.81 88 ASN A O 1
ATOM 725 N N . SER A 1 89 ? -27.838 -16.004 10.947 1.00 61.09 89 SER A N 1
ATOM 726 C CA . SER A 1 89 ? -28.888 -16.609 11.777 1.00 61.09 89 SER A CA 1
ATOM 727 C C . SER A 1 89 ? -30.250 -16.598 11.079 1.00 61.09 89 SER A C 1
ATOM 729 O O . SER A 1 89 ? -30.949 -17.605 11.110 1.00 61.09 89 SER A O 1
ATOM 731 N N . ASN A 1 90 ? -30.603 -15.514 10.380 1.00 58.12 90 ASN A N 1
ATOM 732 C CA 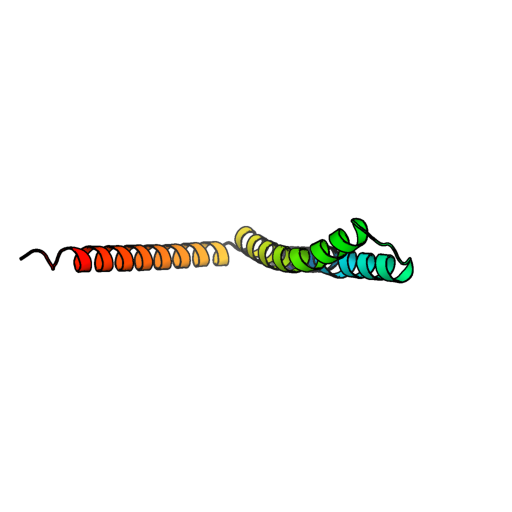. ASN A 1 90 ? -31.841 -15.448 9.596 1.00 58.12 90 ASN A CA 1
ATOM 733 C C . ASN A 1 90 ? -31.823 -16.400 8.390 1.00 58.12 90 ASN A C 1
ATOM 735 O O . ASN A 1 90 ? -32.848 -16.984 8.052 1.00 58.12 90 ASN A O 1
ATOM 739 N N . HIS A 1 91 ? -30.661 -16.598 7.763 1.00 53.31 91 HIS A N 1
ATOM 740 C CA . HIS A 1 91 ? -30.516 -17.533 6.647 1.00 53.31 91 HIS A CA 1
ATOM 741 C C . HIS A 1 91 ? -30.587 -19.001 7.099 1.00 53.31 91 HIS A C 1
ATOM 743 O O . HIS A 1 91 ? -31.210 -19.818 6.427 1.00 53.31 91 HIS A O 1
ATOM 749 N N . LYS A 1 92 ? -30.034 -19.342 8.274 1.00 48.84 92 LYS A N 1
ATOM 750 C CA . LYS A 1 92 ? -30.178 -20.690 8.854 1.00 48.84 92 LYS A CA 1
ATOM 751 C C . LYS A 1 92 ? -31.621 -21.032 9.236 1.00 48.84 92 LYS A C 1
ATOM 753 O O . LYS A 1 92 ? -32.012 -22.185 9.094 1.00 48.84 92 LYS A O 1
ATOM 758 N N . ILE A 1 93 ? -32.421 -20.056 9.670 1.00 52.16 93 ILE A N 1
ATOM 759 C CA . ILE A 1 93 ? -33.844 -20.279 9.985 1.00 52.16 93 ILE A CA 1
ATOM 760 C C . ILE A 1 93 ? -34.655 -20.556 8.705 1.00 52.16 93 ILE A C 1
ATOM 762 O O . ILE A 1 93 ? -35.564 -21.378 8.732 1.00 52.16 93 ILE A O 1
ATOM 766 N N . SER A 1 94 ? -34.283 -19.970 7.560 1.00 45.75 94 SER A N 1
ATOM 767 C CA . SER A 1 94 ? -34.969 -20.206 6.278 1.00 45.75 94 SER A CA 1
ATOM 768 C C . SER A 1 94 ? -34.802 -21.627 5.719 1.00 45.75 94 SER A C 1
ATOM 770 O O . SER A 1 94 ? -35.661 -22.073 4.963 1.00 45.75 94 SER A O 1
ATOM 772 N N . ASN A 1 95 ? -33.738 -22.353 6.081 1.00 45.91 95 ASN A N 1
ATOM 773 C CA . ASN A 1 95 ? -33.473 -23.705 5.563 1.00 45.91 95 ASN A CA 1
ATOM 774 C C . ASN A 1 95 ? -34.068 -24.840 6.416 1.00 45.91 95 ASN A C 1
ATOM 776 O O . ASN A 1 95 ? -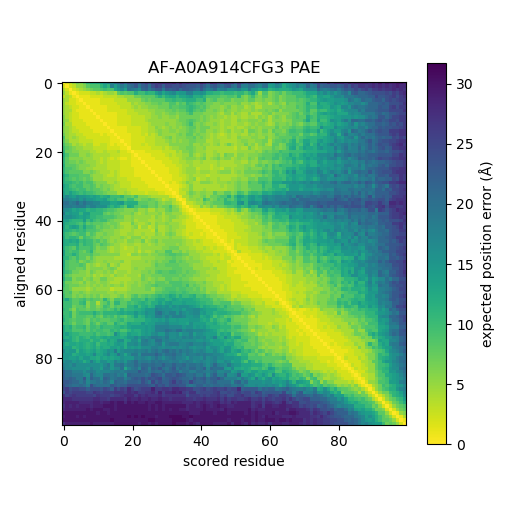33.938 -26.001 6.043 1.00 45.91 95 ASN A O 1
ATOM 780 N N . HIS A 1 96 ? -34.739 -24.531 7.531 1.00 42.28 96 HIS A N 1
ATOM 781 C CA . HIS A 1 96 ? -35.390 -25.534 8.387 1.00 42.28 96 HIS A CA 1
ATOM 782 C C . HIS A 1 96 ? -36.928 -25.502 8.336 1.00 42.28 96 HIS A C 1
ATOM 784 O O . HIS A 1 96 ? -37.567 -26.242 9.074 1.00 42.28 96 HIS A O 1
ATOM 790 N N . VAL A 1 97 ? -37.535 -24.692 7.458 1.00 43.22 97 VAL A N 1
ATOM 791 C CA . VAL A 1 97 ? -39.008 -24.582 7.336 1.00 43.22 97 VAL A CA 1
ATOM 792 C C . VAL A 1 97 ? -39.599 -25.500 6.246 1.00 43.22 97 VAL A C 1
ATOM 794 O O . VAL A 1 97 ? -40.811 -25.557 6.082 1.00 43.22 97 VAL A O 1
ATOM 797 N N . TYR A 1 98 ? -38.785 -26.300 5.549 1.00 43.75 98 TYR A N 1
ATOM 798 C CA . TYR A 1 98 ? -39.270 -27.271 4.555 1.00 43.75 98 TYR A CA 1
ATOM 799 C C . TYR A 1 98 ? -38.828 -28.699 4.880 1.00 43.75 98 TYR A C 1
ATOM 801 O O . TYR A 1 98 ? -38.005 -29.279 4.180 1.00 43.75 98 TYR A O 1
ATOM 809 N N . VAL A 1 99 ? -39.386 -29.269 5.946 1.00 40.69 99 VAL A N 1
ATOM 810 C CA . VAL A 1 99 ? -39.541 -30.725 6.067 1.00 40.69 99 VAL A CA 1
ATOM 811 C C . VAL A 1 99 ? -40.940 -30.966 6.642 1.00 40.69 99 VAL A C 1
ATOM 813 O O . VAL A 1 99 ? -41.121 -30.967 7.857 1.00 40.69 99 VAL A O 1
ATOM 816 N N . TYR A 1 100 ? -41.925 -31.055 5.746 1.00 37.56 100 TYR A N 1
ATOM 817 C CA . TYR A 1 100 ? -43.221 -31.700 5.981 1.00 37.56 100 TYR A CA 1
ATOM 818 C C . TYR A 1 100 ? -43.193 -33.058 5.288 1.00 37.56 100 TYR A C 1
ATOM 820 O O . TYR A 1 100 ? -42.622 -33.112 4.172 1.00 37.56 100 TYR A O 1
#

Secondary structure (DSSP, 8-state):
-HHHHHHHHHHHHHHHIIIIIHHHHHHHHHHHTT--SHHHHHHHHHHHHHHHHHHHHHHHHHHHH-HHHHHHHHHHHHHHHHHHHHHHHHHHHHTSS---

Mean predicted aligned error: 11.88 Å